Protein AF-A0A7X4Z926-F1 (afdb_monomer)

Structure (mmCIF, N/CA/C/O backbone):
data_AF-A0A7X4Z926-F1
#
_entry.id   AF-A0A7X4Z926-F1
#
loop_
_atom_site.group_PDB
_atom_site.id
_atom_site.type_symbol
_atom_site.label_atom_id
_atom_site.label_alt_id
_atom_site.label_comp_id
_atom_site.label_asym_id
_atom_site.label_entity_id
_atom_site.label_seq_id
_atom_site.pdbx_PDB_ins_code
_atom_site.Cartn_x
_atom_site.Cartn_y
_atom_site.Cartn_z
_atom_site.occupancy
_atom_site.B_iso_or_equiv
_atom_site.auth_seq_id
_atom_site.auth_comp_id
_atom_site.auth_asym_id
_atom_site.auth_atom_id
_atom_site.pdbx_PDB_model_num
ATOM 1 N N . MET A 1 1 ? 43.784 -12.942 -49.138 1.00 39.31 1 MET A N 1
ATOM 2 C CA . MET A 1 1 ? 42.982 -13.202 -47.917 1.00 39.31 1 MET A CA 1
ATOM 3 C C . MET A 1 1 ? 43.526 -14.429 -47.188 1.00 39.31 1 MET A C 1
ATOM 5 O O . MET A 1 1 ? 43.589 -15.499 -47.783 1.00 39.31 1 MET A O 1
ATOM 9 N N . ARG A 1 2 ? 43.990 -14.285 -45.937 1.00 36.56 2 ARG A N 1
ATOM 10 C CA . ARG A 1 2 ? 44.560 -15.394 -45.145 1.00 36.56 2 ARG A CA 1
ATOM 11 C C . ARG A 1 2 ? 43.436 -16.308 -44.640 1.00 36.56 2 ARG A C 1
ATOM 13 O O . ARG A 1 2 ? 42.596 -15.870 -43.863 1.00 36.56 2 ARG A O 1
ATOM 20 N N . LYS A 1 3 ? 43.426 -17.572 -45.081 1.00 44.62 3 LYS A N 1
ATOM 21 C CA . LYS A 1 3 ? 42.490 -18.607 -44.607 1.00 44.62 3 LYS A CA 1
ATOM 22 C C . LYS A 1 3 ? 42.717 -18.849 -43.110 1.00 44.62 3 LYS A C 1
ATOM 24 O O . LYS A 1 3 ? 43.827 -19.191 -42.703 1.00 44.62 3 LYS A O 1
ATOM 29 N N . CYS A 1 4 ? 41.679 -18.649 -42.301 1.00 47.34 4 CYS A N 1
ATOM 30 C CA . CYS A 1 4 ? 41.728 -18.842 -40.856 1.00 47.34 4 CYS A CA 1
ATOM 31 C C . CYS A 1 4 ? 41.816 -20.346 -40.561 1.00 47.34 4 CYS A C 1
ATOM 33 O O . CYS A 1 4 ? 40.880 -21.088 -40.845 1.00 47.34 4 CYS A O 1
ATOM 35 N N . ARG A 1 5 ? 42.963 -20.823 -40.067 1.00 47.88 5 ARG A N 1
ATOM 36 C CA . ARG A 1 5 ? 43.208 -22.268 -39.920 1.00 47.88 5 ARG A CA 1
ATOM 37 C C . ARG A 1 5 ? 42.525 -22.883 -38.689 1.00 47.88 5 ARG A C 1
ATOM 39 O O . ARG A 1 5 ? 42.250 -24.071 -38.728 1.00 47.88 5 ARG A O 1
ATOM 46 N N . ASN A 1 6 ? 42.178 -22.086 -37.666 1.00 46.09 6 ASN A N 1
ATOM 47 C CA . ASN A 1 6 ? 41.775 -22.601 -36.343 1.00 46.09 6 ASN A CA 1
ATOM 48 C C . ASN A 1 6 ? 40.572 -21.891 -35.668 1.00 46.09 6 ASN A C 1
ATOM 50 O O . ASN A 1 6 ? 40.339 -22.116 -34.484 1.00 46.09 6 ASN A O 1
ATOM 54 N N . CYS A 1 7 ? 39.810 -21.022 -36.349 1.00 48.78 7 CYS A N 1
ATOM 55 C CA . CYS A 1 7 ? 38.717 -20.276 -35.699 1.00 48.78 7 CYS A CA 1
ATOM 56 C C . CYS A 1 7 ? 37.343 -20.947 -35.883 1.00 48.78 7 CYS A C 1
ATOM 58 O O . CYS A 1 7 ? 36.941 -21.254 -37.005 1.00 48.78 7 CYS A O 1
ATOM 60 N N . LEU A 1 8 ? 36.613 -21.125 -34.777 1.00 52.81 8 LEU A N 1
ATOM 61 C CA . LEU A 1 8 ? 35.247 -21.667 -34.712 1.00 52.81 8 LEU A CA 1
ATOM 62 C C . LEU A 1 8 ? 34.187 -20.567 -34.492 1.00 52.81 8 LEU A C 1
ATOM 64 O O . LEU A 1 8 ? 33.138 -20.822 -33.905 1.00 52.81 8 LEU A O 1
ATOM 68 N N . CYS A 1 9 ? 34.436 -19.324 -34.920 1.00 49.34 9 CYS A N 1
ATOM 69 C CA . CYS A 1 9 ? 33.421 -18.275 -34.810 1.00 49.34 9 CYS A CA 1
ATOM 70 C C . CYS A 1 9 ? 32.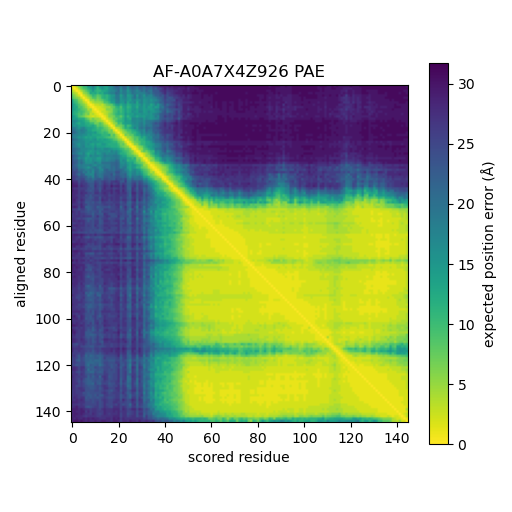303 -18.461 -35.852 1.00 49.34 9 CYS A C 1
ATOM 72 O O . CYS A 1 9 ? 32.531 -18.976 -36.950 1.00 49.34 9 CYS A O 1
ATOM 74 N N . LYS A 1 10 ? 31.091 -17.999 -35.518 1.00 50.44 10 LYS A N 1
ATOM 75 C CA . LYS A 1 10 ? 29.900 -18.049 -36.385 1.00 50.44 10 LYS A CA 1
ATOM 76 C C . LYS A 1 10 ? 30.179 -17.491 -37.788 1.00 50.44 10 LYS A C 1
ATOM 78 O O . LYS A 1 10 ? 29.828 -18.123 -38.775 1.00 50.44 10 LYS A O 1
ATOM 83 N N . THR A 1 11 ? 30.941 -16.401 -37.873 1.00 49.34 11 THR A N 1
ATOM 84 C CA . THR A 1 11 ? 31.366 -15.779 -39.134 1.00 49.34 11 THR A CA 1
ATOM 85 C C . THR A 1 11 ? 32.236 -16.699 -39.995 1.00 49.34 11 THR A C 1
ATOM 87 O O . THR A 1 11 ? 32.106 -16.687 -41.211 1.00 49.34 11 THR A O 1
ATOM 90 N N . CYS A 1 12 ? 33.095 -17.536 -39.400 1.00 52.09 12 CYS A N 1
ATOM 91 C CA . CYS A 1 12 ? 33.869 -18.530 -40.151 1.00 52.09 12 CYS A CA 1
ATOM 92 C C . CYS A 1 12 ? 32.990 -19.690 -40.639 1.00 52.09 12 CYS A C 1
ATOM 94 O O . CYS A 1 12 ? 33.231 -20.207 -41.727 1.00 52.09 12 CYS A O 1
ATOM 96 N N . MET A 1 13 ? 31.963 -20.085 -39.879 1.00 53.50 13 MET A N 1
ATOM 97 C CA . MET A 1 13 ? 30.990 -21.080 -40.348 1.00 53.50 13 MET A CA 1
ATOM 98 C C . MET A 1 13 ? 30.110 -20.544 -41.482 1.00 53.50 13 MET A C 1
ATOM 100 O O . MET A 1 13 ? 29.869 -21.277 -42.436 1.00 53.50 13 MET A O 1
ATOM 104 N N . ASP A 1 14 ? 29.701 -19.277 -41.412 1.00 51.06 14 ASP A N 1
ATOM 105 C CA . ASP A 1 14 ? 28.870 -18.638 -42.437 1.00 51.06 14 ASP A CA 1
ATOM 106 C C . ASP A 1 14 ? 29.670 -18.263 -43.702 1.00 51.06 14 ASP A C 1
ATOM 108 O O . ASP A 1 14 ? 29.134 -18.344 -44.801 1.00 51.06 14 ASP A O 1
ATOM 112 N N . ALA A 1 15 ? 30.958 -17.904 -43.578 1.00 49.16 15 ALA A N 1
ATOM 113 C CA . ALA A 1 15 ? 31.791 -17.476 -44.710 1.00 49.16 15 ALA A CA 1
ATOM 114 C C . ALA A 1 15 ? 32.591 -18.600 -45.396 1.00 49.16 15 ALA A C 1
ATOM 116 O O . ALA A 1 15 ? 32.979 -18.447 -46.550 1.00 49.16 15 ALA A O 1
ATOM 117 N N . CYS A 1 16 ? 32.907 -19.709 -44.711 1.00 46.91 16 CYS A N 1
ATOM 118 C CA . CYS A 1 16 ? 33.697 -20.807 -45.299 1.00 46.91 16 CYS A CA 1
ATOM 119 C C . CYS A 1 16 ? 32.873 -22.037 -45.698 1.00 46.91 16 CYS A C 1
ATOM 121 O O . CYS A 1 16 ? 33.448 -22.962 -46.270 1.00 46.91 16 CYS A O 1
ATOM 123 N N . CYS A 1 17 ? 31.573 -22.088 -45.401 1.00 47.75 17 CYS A N 1
ATOM 124 C CA . CYS A 1 17 ? 30.739 -23.214 -45.801 1.00 47.75 17 CYS A CA 1
ATOM 125 C C . CYS A 1 17 ? 29.367 -22.729 -46.277 1.00 47.75 17 CYS A C 1
ATOM 127 O O . CYS A 1 17 ? 28.464 -22.500 -45.474 1.00 47.75 17 CYS A O 1
ATOM 129 N N . ASP A 1 18 ? 29.186 -22.656 -47.600 1.00 47.28 18 ASP A N 1
ATOM 130 C CA . ASP A 1 18 ? 27.851 -22.740 -48.184 1.00 47.28 18 ASP A CA 1
ATOM 131 C C . ASP A 1 18 ? 27.231 -24.033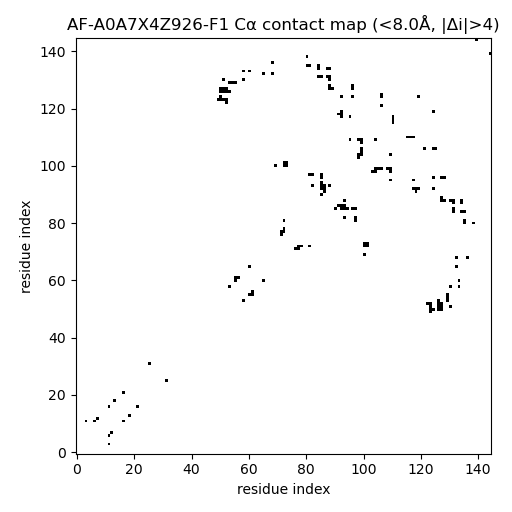 -47.657 1.00 47.28 18 ASP A C 1
ATOM 133 O O . ASP A 1 18 ? 27.727 -25.129 -47.924 1.00 47.28 18 ASP A O 1
ATOM 137 N N . LYS A 1 19 ? 26.202 -23.868 -46.821 1.00 49.97 19 LYS A N 1
ATOM 138 C CA . LYS A 1 19 ? 25.666 -24.772 -45.783 1.00 49.97 19 LYS A CA 1
ATOM 139 C C . LYS A 1 19 ? 25.388 -26.240 -46.168 1.00 49.97 19 LYS A C 1
ATOM 141 O O . LYS A 1 19 ? 24.898 -26.994 -45.334 1.00 49.97 19 LYS A O 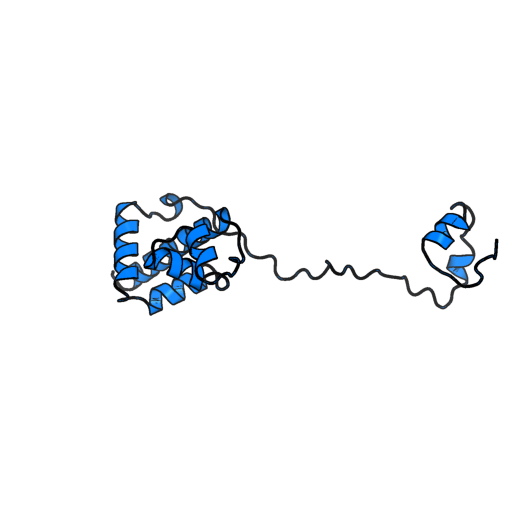1
ATOM 146 N N . ARG A 1 20 ? 25.674 -26.674 -47.394 1.00 45.97 20 ARG A N 1
ATOM 147 C CA . ARG A 1 20 ? 25.328 -27.989 -47.943 1.00 45.97 20 ARG A CA 1
ATOM 148 C C . ARG A 1 20 ? 26.394 -29.074 -47.725 1.00 45.97 20 ARG A C 1
ATOM 150 O O . ARG A 1 20 ? 26.005 -30.218 -47.540 1.00 45.97 20 ARG A O 1
ATOM 157 N N . ASN A 1 21 ? 27.692 -28.750 -47.633 1.00 47.03 21 ASN A N 1
ATOM 158 C CA . ASN A 1 21 ? 28.765 -29.773 -47.668 1.00 47.03 21 ASN A CA 1
ATOM 159 C C . ASN A 1 21 ? 29.714 -29.821 -46.448 1.00 47.03 21 ASN A C 1
ATOM 161 O O . ASN A 1 21 ? 30.847 -30.281 -46.555 1.00 47.03 21 ASN A O 1
ATOM 165 N N . CYS A 1 22 ? 29.267 -29.412 -45.257 1.00 50.38 22 CYS A N 1
ATOM 166 C CA . CYS A 1 22 ? 30.080 -29.473 -44.027 1.00 50.38 22 CY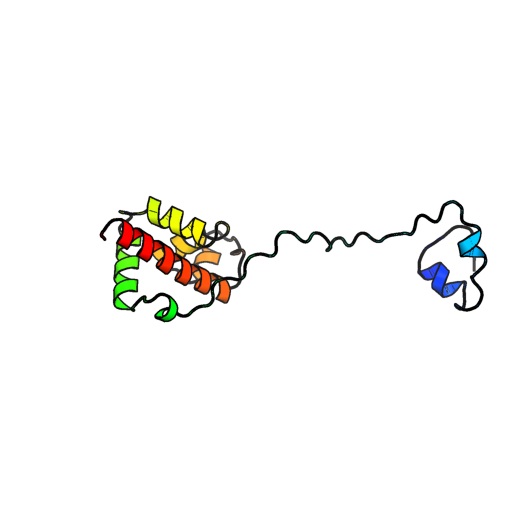S A CA 1
ATOM 167 C C . CYS A 1 22 ? 29.679 -30.620 -43.067 1.00 50.38 22 CYS A C 1
ATOM 169 O O . CYS A 1 22 ? 29.695 -30.450 -41.849 1.00 50.38 22 CYS A O 1
ATOM 171 N N . GLN A 1 23 ? 29.328 -31.808 -43.576 1.00 48.34 23 GLN A N 1
ATOM 172 C CA . GLN A 1 23 ? 29.057 -32.967 -42.704 1.00 48.34 23 GLN A CA 1
ATOM 173 C C . GLN A 1 23 ? 30.334 -33.569 -42.084 1.00 48.34 23 GLN A C 1
ATOM 175 O O . GLN A 1 23 ? 30.290 -34.065 -40.959 1.00 48.34 23 GLN A O 1
ATOM 180 N N . GLY A 1 24 ? 31.483 -33.473 -42.767 1.00 45.03 24 GLY A N 1
ATOM 181 C CA . GLY A 1 24 ? 32.748 -34.064 -42.301 1.00 45.03 24 GLY A CA 1
ATOM 182 C C . GLY A 1 24 ? 33.303 -33.422 -41.024 1.00 45.03 24 GLY A C 1
ATOM 183 O O . GLY A 1 24 ? 33.643 -34.119 -40.071 1.00 45.03 24 GLY A O 1
ATOM 184 N N . LYS A 1 25 ? 33.293 -32.084 -40.934 1.00 43.19 25 LYS A N 1
ATOM 185 C CA . LYS A 1 25 ? 33.900 -31.356 -39.800 1.00 43.19 25 LYS A CA 1
ATOM 186 C C . LYS A 1 25 ? 33.183 -31.548 -38.456 1.00 43.19 25 LYS A C 1
ATOM 188 O O . LYS A 1 25 ? 33.812 -31.371 -37.417 1.00 43.19 25 LYS A O 1
ATOM 193 N N . LYS A 1 26 ? 31.898 -31.931 -38.454 1.00 43.62 26 LYS A N 1
ATOM 194 C CA . LYS A 1 26 ? 31.157 -32.270 -37.222 1.00 43.62 26 LYS A CA 1
ATOM 195 C C . LYS A 1 26 ? 31.546 -33.638 -36.648 1.00 43.62 26 LYS A C 1
ATOM 197 O O . LYS A 1 26 ? 31.477 -33.799 -35.436 1.00 43.62 26 LYS A O 1
ATOM 202 N N . LYS A 1 27 ? 31.951 -34.604 -37.485 1.00 44.06 27 LYS A N 1
ATOM 203 C CA . LYS A 1 27 ? 32.319 -35.965 -37.044 1.00 44.06 27 LYS A CA 1
ATOM 204 C C . LYS A 1 27 ? 33.751 -36.069 -36.505 1.00 44.06 27 LYS A C 1
ATOM 206 O O . LYS A 1 27 ? 34.002 -36.895 -35.638 1.00 44.06 27 LYS A O 1
ATOM 211 N N . GLU A 1 28 ? 34.679 -35.241 -36.984 1.00 39.84 28 GLU A N 1
ATOM 212 C CA . GLU A 1 28 ? 36.112 -35.369 -36.650 1.00 39.84 28 GLU A CA 1
ATOM 213 C C . GLU A 1 28 ? 3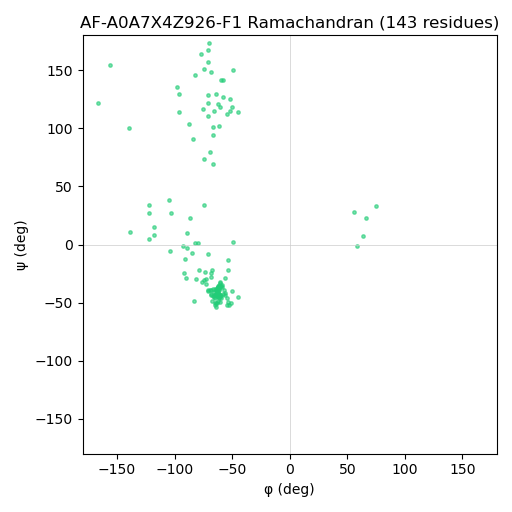6.567 -34.563 -35.422 1.00 39.84 28 GLU A C 1
ATOM 215 O O . GLU A 1 28 ? 37.662 -34.778 -34.896 1.00 39.84 28 GLU A O 1
ATOM 220 N N . CYS A 1 29 ? 35.752 -33.635 -34.916 1.00 44.22 29 CYS A N 1
ATOM 221 C CA . CYS A 1 29 ? 36.164 -32.806 -33.790 1.00 44.22 29 CYS A CA 1
ATOM 222 C C . CYS A 1 29 ? 35.926 -33.526 -32.451 1.00 44.22 29 CYS A C 1
ATOM 224 O O . CYS A 1 29 ? 34.889 -33.350 -31.815 1.00 44.22 29 CYS A O 1
ATOM 226 N N . LYS A 1 30 ? 36.934 -34.271 -31.968 1.00 41.12 30 LYS A N 1
ATOM 227 C CA . LYS A 1 30 ? 36.953 -34.901 -30.624 1.00 41.12 30 LYS A CA 1
A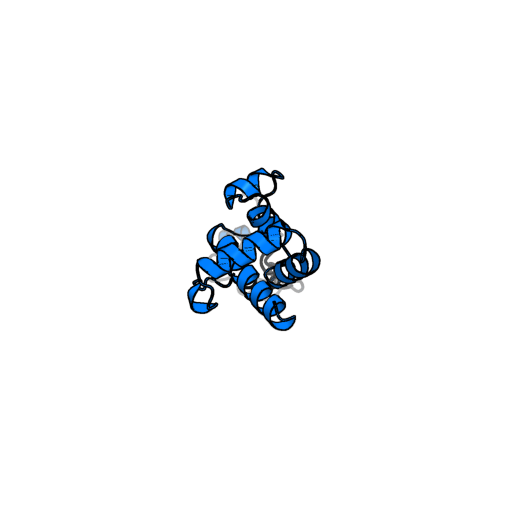TOM 228 C C . LYS A 1 30 ? 36.696 -33.926 -29.456 1.00 41.12 30 LYS A C 1
ATOM 230 O O . LYS A 1 30 ? 36.486 -34.370 -28.335 1.00 41.12 30 LYS A O 1
ATOM 235 N N . ARG A 1 31 ? 36.756 -32.609 -29.700 1.00 43.12 31 ARG A N 1
ATOM 236 C CA . ARG A 1 31 ? 36.594 -31.525 -28.712 1.00 43.12 31 ARG A CA 1
ATOM 237 C C . ARG A 1 31 ? 35.399 -30.609 -28.985 1.00 43.12 31 ARG A C 1
ATOM 239 O O . ARG A 1 31 ? 35.333 -29.528 -28.409 1.00 43.12 31 ARG A O 1
ATOM 246 N N . HIS A 1 32 ? 34.457 -31.000 -29.844 1.00 45.00 32 HIS A N 1
ATOM 247 C CA . HIS A 1 32 ? 33.205 -30.257 -29.974 1.00 45.00 32 HIS A CA 1
ATOM 248 C C . HIS A 1 32 ? 32.310 -30.546 -28.758 1.00 45.00 32 HIS A C 1
ATOM 250 O O . HIS A 1 32 ? 31.315 -31.264 -28.852 1.00 45.00 32 HIS A O 1
ATOM 256 N N . SER A 1 33 ? 32.650 -29.981 -27.599 1.00 50.22 33 SER A N 1
ATOM 257 C CA . SER A 1 33 ? 31.654 -29.747 -26.561 1.00 50.22 33 SER A CA 1
ATOM 258 C C . SER A 1 33 ? 30.695 -28.717 -27.142 1.00 50.22 33 SER A C 1
ATOM 260 O O . SER A 1 33 ? 31.112 -27.620 -27.510 1.00 50.22 33 SER A O 1
ATOM 262 N N . GLY A 1 34 ? 29.438 -29.110 -27.361 1.00 51.41 34 GLY A N 1
ATOM 263 C CA . GLY A 1 34 ? 28.416 -28.219 -27.899 1.00 51.41 34 GLY A CA 1
ATOM 264 C C . GLY A 1 34 ? 28.492 -26.881 -27.178 1.00 51.41 34 GLY A C 1
ATOM 265 O O . GLY A 1 34 ? 28.306 -26.830 -25.966 1.00 51.41 34 GLY A O 1
ATOM 266 N N . PHE A 1 35 ? 28.861 -25.825 -27.904 1.00 51.09 35 PHE A N 1
ATOM 267 C CA . PHE A 1 35 ? 28.955 -24.496 -27.326 1.00 51.09 35 PHE A CA 1
ATOM 268 C C . PHE A 1 35 ? 27.533 -24.078 -26.961 1.00 51.09 35 PHE A C 1
ATOM 270 O O . PHE A 1 35 ? 26.760 -23.637 -27.810 1.00 51.09 35 PHE A O 1
ATOM 277 N N . GLN A 1 36 ? 27.157 -24.313 -25.710 1.00 49.09 36 GLN A N 1
ATOM 278 C CA . GLN A 1 36 ? 25.887 -23.886 -25.169 1.00 49.09 36 GLN A CA 1
ATOM 279 C C . GLN A 1 36 ? 26.118 -22.470 -24.659 1.00 49.09 36 GLN A C 1
ATOM 281 O O . GLN A 1 36 ? 26.787 -22.259 -23.650 1.00 49.09 36 GLN A O 1
ATOM 286 N N . GLN A 1 37 ? 25.633 -21.482 -25.411 1.00 49.19 37 GLN A N 1
ATOM 287 C CA . GLN A 1 37 ? 25.567 -20.116 -24.917 1.00 49.19 37 GLN A CA 1
ATOM 288 C C . GLN A 1 37 ? 24.653 -20.142 -23.692 1.00 49.19 37 GLN A C 1
ATOM 290 O O . GLN A 1 37 ? 23.437 -20.231 -23.841 1.00 49.19 37 GLN A O 1
ATOM 295 N N . MET A 1 38 ? 25.232 -20.108 -22.491 1.00 43.47 38 MET A N 1
ATOM 296 C CA . MET A 1 38 ? 24.444 -19.843 -21.296 1.00 43.47 38 MET A CA 1
ATOM 297 C C . MET A 1 38 ? 23.833 -18.462 -21.491 1.00 43.47 38 MET A C 1
ATOM 299 O O . MET A 1 38 ? 24.561 -17.484 -21.701 1.00 43.47 38 MET A O 1
ATOM 303 N N . SER A 1 39 ? 22.508 -18.374 -21.525 1.00 55.19 39 SER A N 1
ATOM 304 C CA . SER A 1 39 ? 21.881 -17.076 -21.644 1.00 55.19 39 SER A CA 1
ATOM 305 C C . SER A 1 39 ? 22.099 -16.367 -20.306 1.00 55.19 39 SER A C 1
ATOM 307 O O . SER A 1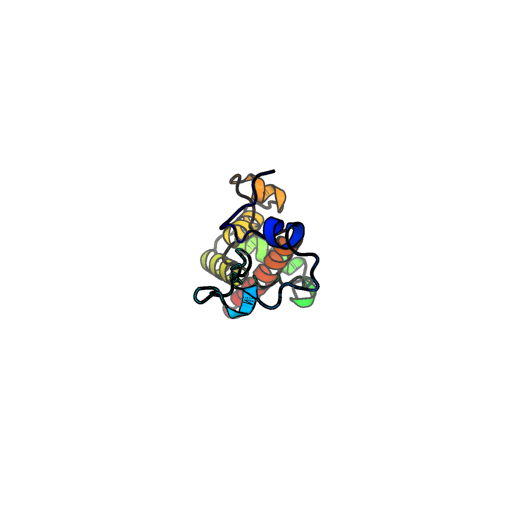 39 ? 21.728 -16.858 -19.244 1.00 55.19 39 SER A O 1
ATOM 309 N N . ILE A 1 40 ? 22.739 -15.196 -20.349 1.00 56.88 40 ILE A N 1
ATOM 310 C CA . ILE A 1 40 ? 22.874 -14.298 -19.186 1.00 56.88 40 ILE A CA 1
ATOM 311 C C . ILE A 1 40 ? 21.479 -13.993 -18.587 1.00 56.88 40 ILE A C 1
ATOM 313 O O . ILE A 1 40 ? 21.342 -13.673 -17.408 1.00 56.88 40 ILE A O 1
ATOM 317 N N . PHE A 1 41 ? 20.430 -14.165 -19.395 1.00 57.03 41 PHE A N 1
ATOM 318 C CA . PHE A 1 41 ? 19.029 -13.940 -19.075 1.00 57.03 41 PHE A CA 1
ATOM 319 C C . PHE A 1 41 ? 18.287 -15.190 -18.558 1.00 57.03 41 PHE A C 1
ATOM 321 O O . PHE A 1 41 ? 17.118 -15.073 -18.199 1.00 57.03 41 PHE A O 1
ATOM 328 N N . ASP A 1 42 ? 18.936 -16.360 -18.460 1.00 52.94 42 ASP A N 1
ATOM 329 C CA . ASP A 1 42 ? 18.332 -17.603 -17.938 1.00 52.94 42 ASP A CA 1
ATOM 330 C C . ASP A 1 42 ? 18.283 -17.632 -16.410 1.00 52.94 42 ASP A C 1
ATOM 332 O O . ASP A 1 42 ? 17.782 -18.587 -15.812 1.00 52.94 42 ASP A O 1
ATOM 336 N N . THR A 1 43 ? 18.743 -16.561 -15.756 1.00 54.50 43 THR A N 1
ATOM 337 C CA . THR A 1 43 ? 18.434 -16.336 -14.348 1.00 54.50 43 THR A CA 1
ATOM 338 C C . THR A 1 43 ? 16.949 -15.994 -14.250 1.00 54.50 43 THR A C 1
ATOM 340 O O . THR A 1 43 ? 16.553 -14.835 -14.128 1.00 54.50 43 THR A O 1
ATOM 343 N N . LEU A 1 44 ? 16.100 -17.021 -14.304 1.00 53.69 44 LEU A N 1
ATOM 344 C CA . LEU A 1 44 ? 14.732 -16.980 -13.814 1.00 53.69 44 LEU A CA 1
ATOM 345 C C . LEU A 1 44 ? 14.806 -16.816 -12.293 1.00 53.69 44 LEU A C 1
ATOM 347 O O . LEU A 1 44 ? 14.480 -17.724 -11.530 1.00 53.69 44 LEU A O 1
ATOM 351 N N . GLY A 1 45 ? 15.248 -15.639 -11.840 1.00 56.22 45 GLY A N 1
ATOM 352 C CA . GLY A 1 45 ? 14.938 -15.178 -10.499 1.00 56.22 45 GLY A CA 1
ATOM 353 C C . GLY A 1 45 ? 13.428 -15.326 -10.285 1.00 56.22 45 GLY A C 1
ATOM 354 O O . GLY A 1 45 ? 12.663 -15.289 -11.261 1.00 56.22 45 GLY A O 1
ATOM 355 N N . PRO A 1 46 ? 12.971 -15.553 -9.044 1.00 58.12 46 PRO A N 1
ATOM 356 C CA . PRO A 1 46 ? 11.556 -15.756 -8.777 1.00 58.12 46 PRO A CA 1
ATOM 357 C C . PRO A 1 46 ? 10.762 -14.626 -9.433 1.00 58.12 46 PRO A C 1
ATOM 359 O O . PRO A 1 46 ? 10.984 -13.453 -9.131 1.00 58.12 46 PRO A O 1
ATOM 362 N N . LYS A 1 47 ? 9.878 -14.977 -10.382 1.00 56.22 47 LYS A N 1
ATOM 363 C CA . LYS A 1 47 ? 9.021 -14.004 -11.068 1.00 56.22 47 LYS A CA 1
ATOM 364 C C . LYS A 1 47 ? 8.326 -13.190 -9.985 1.00 56.22 47 LYS A C 1
ATOM 366 O O . LYS A 1 47 ? 7.555 -13.759 -9.209 1.00 56.22 47 LYS A O 1
ATOM 371 N N . GLN A 1 48 ? 8.622 -11.892 -9.911 1.00 58.66 48 GLN A N 1
ATOM 372 C CA . GLN A 1 48 ? 7.977 -11.017 -8.942 1.00 58.66 48 GLN A CA 1
ATOM 373 C C . GLN A 1 48 ? 6.462 -11.191 -9.078 1.00 58.66 48 GLN A C 1
ATOM 375 O O . GLN A 1 48 ? 5.913 -11.115 -10.185 1.00 58.66 48 GLN A O 1
ATOM 380 N N . LYS A 1 49 ? 5.788 -11.517 -7.968 1.00 66.38 49 LYS A N 1
ATOM 381 C CA . LYS A 1 49 ? 4.330 -11.664 -7.973 1.00 66.38 49 LYS A CA 1
ATOM 382 C C . LYS A 1 49 ? 3.754 -10.335 -8.450 1.00 66.38 49 LYS A C 1
ATOM 384 O O . LYS A 1 49 ? 4.121 -9.285 -7.936 1.00 66.38 49 LYS A O 1
ATOM 389 N N . LYS A 1 50 ? 2.896 -10.371 -9.471 1.00 72.31 50 LYS A N 1
ATOM 390 C CA . LYS A 1 50 ? 2.251 -9.152 -9.973 1.00 72.31 50 LYS A CA 1
ATOM 391 C C . LYS A 1 50 ? 1.445 -8.515 -8.842 1.00 72.31 50 LYS A C 1
ATOM 393 O O . LYS A 1 50 ? 0.806 -9.233 -8.069 1.00 72.31 50 LYS A O 1
ATOM 398 N N . ALA A 1 51 ? 1.454 -7.185 -8.773 1.00 77.38 51 ALA A N 1
ATOM 399 C CA . ALA A 1 51 ? 0.702 -6.471 -7.754 1.00 77.38 51 ALA A CA 1
ATOM 400 C C . ALA A 1 51 ? -0.795 -6.820 -7.836 1.00 77.38 51 ALA A C 1
ATOM 402 O O . ALA A 1 51 ? -1.341 -6.913 -8.943 1.00 77.38 51 ALA A O 1
ATOM 403 N N . PRO A 1 52 ? -1.497 -6.964 -6.702 1.00 85.75 52 PRO A N 1
ATOM 404 C CA . PRO A 1 52 ? -2.946 -7.115 -6.700 1.00 85.75 52 PRO A CA 1
ATOM 405 C C . PRO A 1 52 ? -3.610 -5.819 -7.195 1.00 85.75 52 PRO A C 1
ATOM 407 O O . PRO A 1 52 ? -3.741 -4.841 -6.461 1.00 85.75 52 PRO A O 1
ATOM 410 N N . ARG A 1 53 ? -4.041 -5.785 -8.461 1.00 89.00 53 ARG A N 1
ATOM 411 C CA . ARG A 1 53 ? -4.637 -4.591 -9.097 1.00 89.00 53 ARG A CA 1
ATOM 412 C C . ARG A 1 53 ? -6.148 -4.463 -8.874 1.00 89.00 53 ARG A C 1
ATOM 414 O O . ARG A 1 53 ? -6.827 -3.782 -9.636 1.00 89.00 53 ARG A O 1
ATOM 421 N N . TYR A 1 54 ? -6.677 -5.081 -7.824 1.00 93.81 54 TYR A N 1
ATOM 422 C CA . TYR A 1 54 ? -8.104 -5.033 -7.522 1.00 93.81 54 TYR A CA 1
ATOM 423 C C . TYR A 1 54 ? -8.567 -3.628 -7.079 1.00 93.81 54 TYR A C 1
ATOM 425 O O . TYR A 1 54 ? -7.782 -2.876 -6.479 1.00 93.81 54 TYR A O 1
ATOM 433 N N . PRO A 1 55 ? -9.826 -3.251 -7.378 1.00 94.38 55 PRO A N 1
ATOM 434 C CA . PRO A 1 55 ? -10.431 -2.010 -6.897 1.00 94.38 55 PRO A CA 1
ATOM 435 C C . PRO A 1 55 ? -10.734 -2.075 -5.391 1.00 94.38 55 PRO A C 1
ATOM 437 O O . PRO A 1 55 ? -10.740 -3.143 -4.789 1.00 94.38 55 PRO A O 1
ATOM 440 N N . TRP A 1 56 ? -11.041 -0.933 -4.771 1.00 94.69 56 TRP A N 1
ATOM 441 C CA . TRP A 1 56 ? -11.402 -0.863 -3.345 1.00 94.69 56 TRP A CA 1
ATOM 442 C C . TRP A 1 56 ? -12.623 -1.714 -2.968 1.00 94.69 56 TRP A C 1
ATOM 444 O O . TRP A 1 56 ? -12.647 -2.297 -1.886 1.00 94.69 56 TRP A O 1
ATOM 454 N N . SER A 1 57 ? -13.601 -1.828 -3.874 1.00 94.62 57 SER A N 1
ATOM 455 C CA . SER A 1 57 ? -14.816 -2.630 -3.680 1.00 94.62 57 SER A CA 1
ATOM 456 C C . SER A 1 57 ? -14.518 -4.112 -3.473 1.00 94.62 57 SER A C 1
ATOM 458 O O . SER A 1 57 ? -15.151 -4.742 -2.636 1.00 94.62 57 SER A O 1
ATOM 460 N N . TYR A 1 58 ? -13.507 -4.649 -4.161 1.00 95.94 58 TYR A N 1
ATOM 461 C CA . TYR A 1 58 ? -13.050 -6.029 -3.977 1.00 95.94 58 TYR A CA 1
ATOM 462 C C . TYR A 1 58 ? -12.572 -6.293 -2.542 1.00 95.94 58 TYR A C 1
ATOM 464 O O . TYR A 1 58 ? -12.750 -7.384 -2.011 1.00 95.94 58 TYR A O 1
ATOM 472 N N . TYR A 1 59 ? -11.985 -5.283 -1.896 1.00 95.44 59 TYR A N 1
ATOM 473 C CA . TYR A 1 59 ? -11.516 -5.370 -0.515 1.00 95.44 59 TYR A CA 1
ATOM 474 C C . TYR A 1 59 ? -12.585 -4.992 0.520 1.00 95.44 59 TYR A C 1
ATOM 476 O O . TYR A 1 59 ? -12.309 -5.058 1.713 1.00 95.44 59 TYR A O 1
ATOM 484 N N . GLY A 1 60 ? -13.779 -4.567 0.091 1.00 95.25 60 GLY A N 1
ATOM 485 C CA . GLY A 1 60 ? -14.831 -4.097 0.996 1.00 95.25 60 GLY A CA 1
ATOM 486 C C . GLY A 1 60 ? -14.481 -2.802 1.741 1.00 95.25 60 GLY A C 1
ATOM 487 O O . GLY A 1 60 ? -15.042 -2.538 2.803 1.00 95.25 60 GLY A O 1
ATOM 488 N N . ILE A 1 61 ? -13.554 -1.992 1.215 1.00 96.25 61 ILE A N 1
ATOM 489 C CA . ILE A 1 61 ? -13.113 -0.749 1.861 1.00 96.25 61 ILE A CA 1
ATOM 490 C C . ILE A 1 61 ? -13.884 0.432 1.274 1.00 96.25 61 ILE A C 1
ATOM 492 O O . ILE A 1 61 ? -13.725 0.787 0.104 1.00 96.25 61 ILE A O 1
ATOM 496 N N . SER A 1 62 ? -14.707 1.067 2.108 1.00 96.62 62 SER A N 1
ATOM 497 C CA . SER A 1 62 ? -15.399 2.309 1.764 1.00 96.62 62 SER A CA 1
ATOM 498 C C . SER A 1 62 ? -14.457 3.519 1.846 1.00 96.62 62 SER A C 1
ATOM 500 O O . SER A 1 62 ? -13.403 3.476 2.483 1.00 96.62 62 SER A O 1
ATOM 502 N N . LYS A 1 63 ? -14.856 4.649 1.244 1.00 95.94 63 LYS A N 1
ATOM 503 C CA . LYS A 1 63 ? -14.107 5.916 1.364 1.00 95.94 63 LYS A CA 1
ATOM 504 C C . LYS A 1 63 ? -13.975 6.377 2.819 1.00 95.94 63 LYS A C 1
ATOM 506 O O . LYS A 1 63 ? -12.947 6.938 3.180 1.00 95.94 63 LYS A O 1
ATOM 511 N N . GLN A 1 64 ? -15.008 6.153 3.630 1.00 96.81 64 GLN A N 1
ATOM 512 C CA . GLN A 1 64 ? -15.003 6.507 5.047 1.00 96.81 64 GLN A CA 1
ATOM 513 C C . GLN A 1 64 ? -14.009 5.637 5.816 1.00 96.81 64 GLN A C 1
ATOM 515 O O . GLN A 1 64 ? -13.122 6.174 6.473 1.00 96.81 64 GLN A O 1
ATOM 520 N N . ARG A 1 65 ? -14.055 4.313 5.615 1.00 96.12 65 ARG A N 1
ATOM 521 C CA . ARG A 1 65 ? -13.108 3.395 6.253 1.00 96.12 65 ARG A CA 1
ATOM 522 C C . ARG A 1 65 ? -11.665 3.679 5.839 1.00 96.12 65 ARG A C 1
ATOM 524 O O . ARG A 1 65 ? -10.769 3.635 6.666 1.00 96.12 65 ARG A O 1
ATOM 531 N N . TYR A 1 66 ? -11.425 4.035 4.578 1.00 96.25 66 TYR A N 1
ATOM 532 C CA . TYR A 1 66 ? -10.100 4.461 4.122 1.00 96.25 66 TYR A CA 1
ATOM 533 C C . TYR A 1 66 ? -9.560 5.674 4.901 1.00 96.25 66 TYR A C 1
ATOM 535 O O . TYR A 1 66 ? -8.377 5.693 5.251 1.00 96.25 66 TYR A O 1
ATOM 543 N N . LYS A 1 67 ? -10.406 6.678 5.175 1.00 96.38 67 LYS A N 1
ATOM 544 C CA . LYS A 1 67 ? -10.016 7.849 5.975 1.00 96.38 67 LYS A CA 1
ATOM 545 C C . LYS A 1 67 ? -9.664 7.435 7.401 1.00 96.38 67 LYS A C 1
ATOM 547 O O . LYS A 1 67 ? -8.552 7.709 7.829 1.00 96.38 67 LYS A O 1
ATOM 552 N N . GLU A 1 68 ? -10.535 6.664 8.053 1.00 96.00 68 GLU A N 1
ATOM 553 C CA . GLU A 1 68 ? -10.294 6.132 9.403 1.00 96.00 68 GLU A CA 1
ATOM 554 C C . GLU A 1 68 ? -8.965 5.374 9.491 1.00 96.00 68 GLU A C 1
ATOM 556 O O . GLU A 1 68 ? -8.141 5.653 10.355 1.00 96.00 68 GLU A O 1
ATOM 561 N N . LEU A 1 69 ? -8.713 4.447 8.561 1.00 96.56 69 LEU A N 1
ATOM 562 C CA . LEU A 1 69 ? -7.468 3.678 8.527 1.00 96.56 69 LEU A CA 1
ATOM 563 C C . LEU A 1 69 ? -6.248 4.585 8.335 1.00 96.56 69 LEU A C 1
ATOM 565 O O . LEU A 1 69 ? -5.210 4.353 8.946 1.00 96.56 69 LEU A O 1
ATOM 569 N N . THR A 1 70 ? -6.363 5.618 7.499 1.00 96.44 70 THR A N 1
ATOM 570 C CA . THR A 1 70 ? -5.285 6.592 7.275 1.00 96.44 70 THR A CA 1
ATOM 571 C C . THR A 1 70 ? -4.982 7.385 8.543 1.00 96.44 70 THR A C 1
ATOM 573 O O . THR A 1 70 ? -3.812 7.533 8.893 1.00 96.44 70 THR A O 1
ATOM 576 N N . ASP A 1 71 ? -6.012 7.836 9.255 1.00 95.88 71 ASP A N 1
ATOM 577 C CA . ASP A 1 71 ? -5.862 8.575 10.510 1.00 95.88 71 ASP A CA 1
ATOM 578 C C . ASP A 1 71 ? -5.254 7.688 11.603 1.00 95.88 71 ASP A C 1
ATOM 580 O O . ASP A 1 71 ? -4.336 8.105 12.308 1.00 95.88 71 ASP A O 1
ATOM 584 N N . ILE A 1 72 ? -5.677 6.422 11.684 1.00 95.38 72 ILE A N 1
ATOM 585 C CA . ILE A 1 72 ? -5.097 5.432 12.600 1.00 95.38 72 ILE A CA 1
ATOM 586 C C . ILE A 1 72 ? -3.603 5.232 12.316 1.00 95.38 72 ILE A C 1
ATOM 588 O O . ILE A 1 72 ? -2.802 5.229 13.250 1.00 95.38 72 ILE A O 1
ATOM 592 N N . ILE A 1 73 ? -3.207 5.088 11.049 1.00 95.50 73 ILE A N 1
ATOM 593 C CA . ILE A 1 73 ? -1.793 4.924 10.674 1.00 95.50 73 ILE A CA 1
ATOM 594 C C . ILE A 1 73 ? -0.988 6.169 11.059 1.00 95.50 73 ILE A C 1
ATOM 596 O O . ILE A 1 73 ? 0.084 6.040 11.644 1.00 95.50 73 ILE A O 1
ATOM 600 N N . ARG A 1 74 ? -1.518 7.366 10.784 1.00 94.81 74 ARG A N 1
ATOM 601 C CA . ARG A 1 74 ? -0.870 8.646 11.116 1.00 94.81 74 ARG A CA 1
ATOM 602 C C . ARG A 1 74 ? -0.794 8.929 12.609 1.00 94.81 74 ARG A C 1
ATOM 604 O O . ARG A 1 74 ? 0.090 9.657 13.030 1.00 94.81 74 ARG A O 1
ATOM 611 N N . SER A 1 75 ? -1.689 8.349 13.405 1.00 93.69 75 SER A N 1
ATOM 612 C CA . SER A 1 75 ? -1.613 8.432 14.867 1.00 93.69 75 SER A CA 1
ATOM 613 C C . SER A 1 75 ? -0.457 7.620 15.464 1.00 93.69 75 SER A C 1
ATOM 615 O O . SER A 1 75 ? -0.250 7.671 16.670 1.00 93.69 75 SER A O 1
ATOM 617 N N . GLU A 1 76 ? 0.233 6.807 14.651 1.00 90.94 76 GLU A N 1
ATOM 618 C CA . GLU A 1 76 ? 1.344 5.913 15.019 1.00 90.94 76 GLU A CA 1
ATOM 619 C C . GLU A 1 76 ? 1.029 4.853 16.090 1.00 90.94 76 GLU A C 1
ATOM 621 O O . GLU A 1 76 ? 1.844 3.970 16.357 1.00 90.94 76 GLU A O 1
ATOM 626 N N . LYS A 1 77 ? -0.197 4.836 16.625 1.00 91.62 77 LYS A N 1
ATOM 627 C CA . LYS A 1 77 ? -0.667 3.899 17.655 1.00 91.62 77 LYS A CA 1
ATOM 628 C C . LYS A 1 77 ? -0.517 2.424 17.269 1.00 91.62 77 LYS A C 1
ATOM 630 O O . LYS A 1 77 ? -0.361 1.573 18.139 1.00 91.62 77 LYS A O 1
ATOM 635 N N . TYR A 1 78 ? -0.574 2.121 15.973 1.00 93.56 78 TYR A N 1
ATOM 636 C CA . TYR A 1 78 ? -0.450 0.769 15.419 1.00 93.56 78 TYR A CA 1
ATOM 637 C C . TYR A 1 78 ? 0.714 0.664 14.422 1.00 93.56 78 TYR A C 1
ATOM 639 O O . TYR A 1 78 ? 0.623 -0.065 13.435 1.00 93.56 78 TYR A O 1
ATOM 647 N N . SER A 1 79 ? 1.806 1.398 14.657 1.00 92.75 79 SER A N 1
ATOM 648 C CA . SER A 1 79 ? 2.981 1.452 13.771 1.00 92.75 79 SER A CA 1
ATOM 649 C C . SER A 1 79 ? 3.598 0.076 13.495 1.00 92.75 79 SER A C 1
ATOM 651 O O . SER A 1 79 ? 3.899 -0.244 12.345 1.00 92.75 79 SER A O 1
ATOM 653 N N . SER A 1 80 ? 3.707 -0.784 14.512 1.00 95.44 80 SER A N 1
ATOM 654 C CA . SER A 1 80 ? 4.202 -2.161 14.365 1.00 95.44 80 SER A CA 1
ATOM 655 C C . SER A 1 80 ? 3.305 -3.005 13.453 1.00 95.44 80 SER A C 1
ATOM 657 O O . SER A 1 80 ? 3.794 -3.724 12.579 1.00 95.44 80 SER A O 1
ATOM 659 N N . LEU A 1 81 ? 1.985 -2.865 13.599 1.00 96.06 81 LEU A N 1
ATOM 660 C CA . LEU A 1 81 ? 1.003 -3.556 12.771 1.00 96.06 81 LEU A CA 1
ATOM 661 C C . LEU A 1 81 ? 1.018 -3.039 11.330 1.00 96.06 81 LEU A C 1
ATOM 663 O O . LEU A 1 81 ? 0.983 -3.832 10.391 1.00 96.06 81 LEU A O 1
ATOM 667 N N . ALA A 1 82 ? 1.115 -1.720 11.152 1.00 96.88 82 ALA A N 1
ATOM 668 C CA . ALA A 1 82 ? 1.241 -1.092 9.843 1.00 96.88 82 ALA A CA 1
ATOM 669 C C . ALA A 1 82 ? 2.529 -1.546 9.136 1.00 96.88 82 ALA A C 1
ATOM 671 O O . ALA A 1 82 ? 2.487 -1.915 7.965 1.00 96.88 82 ALA A O 1
ATOM 672 N N . SER A 1 83 ? 3.653 -1.618 9.850 1.00 97.00 83 SER A N 1
ATOM 673 C CA . SER A 1 83 ? 4.911 -2.139 9.309 1.00 97.00 83 SER A CA 1
ATOM 674 C C . SER A 1 83 ? 4.782 -3.597 8.859 1.00 97.00 83 SER A C 1
ATOM 676 O O . SER A 1 83 ? 5.076 -3.928 7.707 1.00 97.00 83 SER A O 1
ATOM 678 N N . SER A 1 84 ? 4.225 -4.460 9.712 1.00 97.06 84 SER A N 1
ATOM 679 C CA . SER A 1 84 ? 3.980 -5.868 9.376 1.00 97.06 84 SER A CA 1
ATOM 680 C C . SER A 1 84 ? 3.056 -6.030 8.158 1.00 97.06 84 SER A C 1
ATOM 682 O O . SER A 1 84 ? 3.353 -6.792 7.230 1.00 97.06 84 SER A O 1
ATOM 684 N N . ALA A 1 85 ? 1.967 -5.258 8.097 1.00 97.19 85 ALA A N 1
ATOM 685 C CA . ALA A 1 85 ? 1.040 -5.264 6.969 1.00 97.19 85 ALA A CA 1
ATOM 686 C C . ALA A 1 85 ? 1.705 -4.782 5.668 1.00 97.19 85 ALA A C 1
ATOM 688 O O . ALA A 1 85 ? 1.463 -5.360 4.606 1.00 97.19 85 ALA A O 1
ATOM 689 N N . ALA A 1 86 ? 2.572 -3.767 5.733 1.00 97.19 86 ALA A N 1
ATOM 690 C CA . ALA A 1 86 ? 3.314 -3.260 4.580 1.00 97.19 86 ALA A CA 1
ATOM 691 C C . ALA A 1 86 ? 4.310 -4.300 4.048 1.00 97.19 86 ALA A C 1
ATOM 693 O O . ALA A 1 86 ? 4.314 -4.581 2.849 1.00 97.19 86 ALA A O 1
ATOM 694 N N . HIS A 1 87 ? 5.069 -4.956 4.930 1.00 96.50 87 HIS A N 1
ATOM 695 C CA . HIS A 1 87 ? 5.963 -6.055 4.548 1.00 96.50 87 HIS A CA 1
ATOM 696 C C . HIS A 1 87 ? 5.215 -7.256 3.965 1.00 96.50 87 HIS A C 1
ATOM 698 O O . HIS A 1 87 ? 5.698 -7.890 3.025 1.00 96.50 87 HIS A O 1
ATOM 704 N N . THR A 1 88 ? 4.030 -7.558 4.494 1.00 95.44 88 THR A N 1
ATOM 705 C CA . THR A 1 88 ? 3.165 -8.616 3.960 1.00 95.44 88 THR A CA 1
ATOM 706 C C . THR A 1 88 ? 2.646 -8.258 2.568 1.00 95.44 88 THR A C 1
ATOM 708 O O . THR A 1 88 ? 2.577 -9.128 1.699 1.00 95.44 88 THR A O 1
ATOM 711 N N . ALA A 1 89 ? 2.309 -6.986 2.332 1.00 95.06 89 ALA A N 1
ATOM 712 C CA . ALA A 1 89 ? 1.859 -6.515 1.029 1.00 95.06 89 ALA A CA 1
ATOM 713 C C . ALA A 1 89 ? 2.974 -6.621 -0.019 1.00 95.06 89 ALA A C 1
ATOM 715 O O . ALA A 1 89 ? 2.756 -7.201 -1.085 1.00 95.06 89 ALA A O 1
ATOM 716 N N . ASN A 1 90 ? 4.152 -6.072 0.287 1.00 94.62 90 ASN A N 1
ATOM 717 C CA . ASN A 1 90 ? 5.371 -6.233 -0.496 1.00 94.62 90 ASN A CA 1
ATOM 718 C C . ASN A 1 90 ? 6.584 -5.751 0.320 1.00 94.62 90 ASN A C 1
ATOM 720 O O . ASN A 1 90 ? 6.656 -4.586 0.707 1.00 94.62 90 ASN A O 1
ATOM 724 N N . LYS A 1 91 ? 7.558 -6.640 0.536 1.00 94.62 91 LYS A N 1
ATOM 725 C CA . LYS A 1 91 ? 8.753 -6.353 1.343 1.00 94.62 91 LYS A CA 1
ATOM 726 C C . LYS A 1 91 ? 9.646 -5.267 0.738 1.00 94.62 91 LYS A C 1
ATOM 728 O O . LYS A 1 91 ? 10.146 -4.440 1.491 1.00 94.62 91 LYS A O 1
ATOM 733 N N . ASP A 1 92 ? 9.793 -5.250 -0.585 1.00 92.1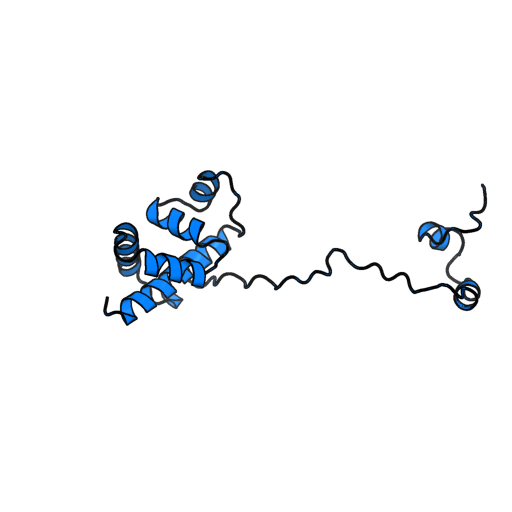9 92 ASP A N 1
ATOM 734 C CA . ASP A 1 92 ? 10.716 -4.366 -1.309 1.00 92.19 92 ASP A CA 1
ATOM 735 C C . ASP A 1 92 ? 10.225 -2.913 -1.337 1.00 92.19 92 ASP A C 1
ATOM 737 O O . ASP A 1 92 ? 11.021 -1.990 -1.492 1.00 92.19 92 ASP A O 1
ATOM 741 N N . ILE A 1 93 ? 8.910 -2.699 -1.188 1.00 93.69 93 ILE A N 1
ATOM 742 C CA . ILE A 1 93 ? 8.310 -1.358 -1.220 1.00 93.69 93 ILE A CA 1
ATOM 743 C C . ILE A 1 93 ? 7.604 -0.934 0.069 1.00 93.69 93 ILE A C 1
ATOM 745 O O . ILE A 1 93 ? 6.950 0.110 0.088 1.00 93.69 93 ILE A O 1
ATOM 749 N N . ALA A 1 94 ? 7.723 -1.713 1.146 1.00 95.62 94 ALA A N 1
ATOM 750 C CA . ALA A 1 94 ? 7.026 -1.464 2.408 1.00 95.62 94 ALA A CA 1
ATOM 751 C C . ALA A 1 94 ? 7.285 -0.046 2.951 1.00 95.62 94 ALA A C 1
ATOM 753 O O . ALA A 1 94 ? 6.340 0.667 3.293 1.00 95.62 94 ALA A O 1
ATOM 754 N N . ALA A 1 95 ? 8.550 0.387 2.948 1.00 94.25 95 ALA A N 1
ATOM 755 C CA . ALA A 1 95 ? 8.948 1.720 3.399 1.00 94.25 95 ALA A CA 1
ATOM 756 C C . ALA A 1 95 ? 8.296 2.834 2.559 1.00 94.25 95 ALA A C 1
ATOM 758 O O . ALA A 1 95 ? 7.704 3.761 3.111 1.00 94.25 95 ALA A O 1
ATOM 759 N N . TYR A 1 96 ? 8.309 2.700 1.229 1.00 95.19 96 TYR A N 1
ATOM 760 C CA . TYR A 1 96 ? 7.691 3.667 0.317 1.00 95.19 96 TYR A CA 1
ATOM 761 C C . TYR A 1 96 ? 6.168 3.759 0.502 1.00 95.19 96 TYR A C 1
ATOM 763 O O . TYR A 1 96 ? 5.597 4.848 0.430 1.00 95.19 96 TYR A O 1
ATOM 771 N N . ILE A 1 97 ? 5.490 2.634 0.771 1.00 96.00 97 ILE A N 1
ATOM 772 C CA . ILE A 1 97 ? 4.046 2.619 1.060 1.00 96.00 97 ILE A CA 1
ATOM 773 C C . ILE A 1 97 ? 3.743 3.425 2.326 1.00 96.00 97 ILE A C 1
ATOM 775 O O . ILE A 1 97 ? 2.849 4.274 2.304 1.00 96.00 97 ILE A O 1
ATOM 779 N N . LEU A 1 98 ? 4.477 3.183 3.415 1.00 96.38 98 LEU A N 1
ATOM 780 C CA . LEU A 1 98 ? 4.267 3.890 4.680 1.00 96.38 98 LEU A CA 1
ATOM 781 C C . LEU A 1 98 ? 4.578 5.383 4.542 1.00 96.38 98 LEU A C 1
ATOM 783 O O . LEU A 1 98 ? 3.745 6.207 4.918 1.00 96.38 98 LEU A O 1
ATOM 787 N N . ALA A 1 99 ? 5.703 5.732 3.910 1.00 94.69 99 ALA A N 1
ATOM 788 C CA . ALA A 1 99 ? 6.080 7.119 3.637 1.00 94.69 99 ALA A CA 1
ATOM 789 C C . ALA A 1 99 ? 4.996 7.862 2.835 1.00 94.69 99 ALA A C 1
ATOM 791 O O . ALA A 1 99 ? 4.609 8.977 3.184 1.00 94.69 99 ALA A O 1
ATOM 792 N N . SER A 1 100 ? 4.426 7.214 1.813 1.00 95.44 100 SER A N 1
ATOM 793 C CA . SER A 1 100 ? 3.322 7.760 1.011 1.00 95.44 100 SER A CA 1
ATOM 794 C C . SER A 1 100 ? 2.073 8.086 1.832 1.00 95.44 100 SER A C 1
ATOM 796 O O . SER A 1 100 ? 1.356 9.039 1.529 1.00 95.44 100 SER A O 1
ATOM 798 N N . ILE A 1 101 ? 1.767 7.283 2.850 1.00 95.50 101 ILE A N 1
ATOM 799 C CA . ILE A 1 101 ? 0.551 7.435 3.657 1.00 95.50 101 ILE A CA 1
ATOM 800 C C . ILE A 1 101 ? 0.762 8.483 4.750 1.00 95.50 101 ILE A C 1
ATOM 802 O O . ILE A 1 101 ? -0.059 9.399 4.888 1.00 95.50 101 ILE A O 1
ATOM 806 N N . ILE A 1 102 ? 1.871 8.365 5.483 1.00 94.50 102 ILE A N 1
ATOM 807 C CA . ILE A 1 102 ? 2.236 9.253 6.590 1.00 94.50 102 ILE A CA 1
ATOM 808 C C . ILE A 1 102 ? 2.455 10.669 6.056 1.00 94.50 102 ILE A C 1
ATOM 810 O O . ILE A 1 102 ? 1.766 11.591 6.481 1.00 94.50 102 ILE A O 1
ATOM 814 N N . GLY A 1 103 ? 3.310 10.820 5.043 1.00 91.69 103 GLY A N 1
ATOM 815 C CA . GLY A 1 103 ? 3.626 12.111 4.428 1.00 91.69 103 GLY A CA 1
ATOM 816 C C . GLY A 1 103 ? 2.625 12.589 3.373 1.00 91.69 103 GLY A C 1
ATOM 817 O O . GLY A 1 103 ? 2.817 13.641 2.777 1.00 91.69 103 GLY A O 1
ATOM 818 N N . ASN A 1 104 ? 1.551 11.832 3.120 1.00 92.88 104 ASN A N 1
ATOM 819 C CA . ASN A 1 104 ? 0.552 12.141 2.088 1.00 92.88 104 ASN A CA 1
ATOM 820 C C . ASN A 1 104 ? 1.133 12.321 0.667 1.00 92.88 104 ASN A C 1
ATOM 822 O O . ASN A 1 104 ? 0.574 13.047 -0.155 1.00 92.88 104 ASN A O 1
ATOM 826 N N . PHE A 1 105 ? 2.251 11.665 0.367 1.00 93.62 105 PHE A N 1
ATOM 827 C CA . PHE A 1 105 ? 2.949 11.823 -0.902 1.00 93.62 105 PHE A CA 1
ATOM 828 C C . PHE A 1 105 ? 2.337 10.967 -2.018 1.00 93.62 105 PHE A C 1
ATOM 830 O O . PHE A 1 105 ? 1.859 9.845 -1.793 1.00 93.62 105 PHE A O 1
ATOM 837 N N . SER A 1 106 ? 2.373 11.487 -3.250 1.00 93.38 106 SER A N 1
ATOM 838 C CA . SER A 1 106 ? 2.101 10.693 -4.454 1.00 93.38 106 SER A CA 1
ATOM 839 C C . SER A 1 106 ? 3.236 9.698 -4.718 1.00 93.38 106 SER A C 1
ATOM 841 O O . SER A 1 106 ? 4.262 9.734 -4.045 1.00 93.38 106 SER A O 1
ATOM 843 N N . TYR A 1 107 ? 3.063 8.814 -5.706 1.00 92.81 107 TYR A N 1
ATOM 844 C CA . TYR A 1 107 ? 4.142 7.933 -6.165 1.00 92.81 107 TYR A CA 1
ATOM 845 C C . TYR A 1 107 ? 5.418 8.731 -6.484 1.00 92.81 107 TYR A C 1
ATOM 847 O O . TYR A 1 107 ? 6.481 8.432 -5.955 1.00 92.81 107 TYR A O 1
ATOM 855 N N . GLU A 1 108 ? 5.278 9.797 -7.275 1.00 91.25 108 GLU A N 1
ATOM 856 C CA . GLU A 1 108 ? 6.384 10.676 -7.654 1.00 91.25 108 GLU A CA 1
ATOM 857 C C . GLU A 1 108 ? 6.945 11.397 -6.429 1.00 91.25 108 GLU A C 1
ATOM 859 O O . GLU A 1 108 ? 8.154 11.457 -6.255 1.00 91.25 108 GLU A O 1
ATOM 864 N N . GLY A 1 109 ? 6.076 11.898 -5.544 1.00 91.38 109 GLY A N 1
ATOM 865 C CA . GLY A 1 109 ? 6.511 12.566 -4.319 1.00 91.38 109 GLY A CA 1
ATOM 866 C C . GLY A 1 109 ? 7.394 11.674 -3.445 1.00 91.38 109 GLY A C 1
ATOM 867 O O . GLY A 1 109 ? 8.385 12.151 -2.909 1.00 91.38 109 GLY A O 1
ATOM 868 N N . VAL A 1 110 ? 7.076 10.380 -3.349 1.00 90.50 110 VAL A N 1
ATOM 869 C CA . VAL A 1 110 ? 7.888 9.412 -2.598 1.00 90.50 110 VAL A CA 1
ATOM 870 C C . VAL A 1 110 ? 9.211 9.101 -3.295 1.00 90.50 110 VAL A C 1
ATOM 872 O O . VAL A 1 110 ? 10.227 8.981 -2.620 1.00 90.50 110 VAL A O 1
ATOM 875 N N . GLU A 1 111 ? 9.220 8.995 -4.623 1.00 87.44 111 GLU A N 1
ATOM 876 C CA . GLU A 1 111 ? 10.441 8.762 -5.412 1.00 87.44 111 GLU A CA 1
ATOM 877 C C . GLU A 1 111 ? 11.472 9.893 -5.218 1.00 87.44 111 GLU A C 1
ATOM 879 O O . GLU A 1 111 ? 12.677 9.648 -5.188 1.00 87.44 111 GLU A O 1
ATOM 884 N N . TRP A 1 112 ? 11.001 11.124 -4.993 1.00 84.00 112 TRP A N 1
ATOM 885 C CA . TRP A 1 112 ? 11.850 12.290 -4.734 1.00 84.00 112 TRP A CA 1
ATOM 886 C C . TRP A 1 112 ? 12.277 12.478 -3.271 1.00 84.00 112 TRP A C 1
ATOM 888 O O . TRP A 1 112 ? 13.102 13.351 -3.016 1.00 84.00 112 TRP A O 1
ATOM 898 N N . LEU A 1 113 ? 11.764 11.694 -2.313 1.00 81.19 113 LEU A N 1
ATOM 899 C CA . LEU A 1 113 ? 12.143 11.840 -0.897 1.00 81.19 113 LEU A CA 1
ATOM 900 C C . LEU A 1 113 ? 13.594 11.442 -0.630 1.00 81.19 113 LEU A C 1
ATOM 902 O O . LEU A 1 113 ? 14.285 12.118 0.123 1.00 81.19 113 LEU A O 1
ATOM 906 N N . ASP A 1 114 ? 14.022 10.334 -1.229 1.00 72.50 114 ASP A N 1
ATOM 907 C CA . ASP A 1 114 ? 15.310 9.691 -0.931 1.00 72.50 114 ASP A CA 1
ATOM 908 C C . ASP A 1 114 ? 16.197 9.574 -2.184 1.00 72.50 114 ASP A C 1
ATOM 910 O O . ASP A 1 114 ? 17.237 8.927 -2.187 1.00 72.50 114 ASP A O 1
ATOM 914 N N . GLY A 1 115 ? 15.749 10.144 -3.313 1.00 74.69 115 GLY A N 1
ATOM 915 C CA . GLY A 1 115 ? 16.431 10.035 -4.609 1.00 74.69 115 GLY A CA 1
ATOM 916 C C . GLY A 1 115 ? 16.510 8.605 -5.164 1.00 74.69 115 GLY A C 1
ATOM 917 O O . GLY A 1 115 ? 17.179 8.363 -6.172 1.00 74.69 115 GLY A O 1
ATOM 918 N N . HIS A 1 116 ? 15.836 7.649 -4.522 1.00 81.19 116 HIS A N 1
ATOM 919 C CA . HIS A 1 116 ? 15.812 6.249 -4.906 1.00 81.19 116 HIS A CA 1
ATOM 920 C C . HIS A 1 116 ? 14.563 5.906 -5.708 1.00 81.19 116 HIS A C 1
ATOM 922 O O . HIS A 1 116 ? 13.432 6.248 -5.359 1.00 81.19 116 HIS A O 1
ATOM 928 N N . ARG A 1 117 ? 14.779 5.151 -6.788 1.00 86.81 117 ARG A N 1
ATOM 929 C CA . ARG A 1 117 ? 13.692 4.667 -7.629 1.00 86.81 117 ARG A CA 1
ATOM 930 C C . ARG A 1 117 ? 12.906 3.586 -6.897 1.00 86.81 117 ARG A C 1
ATOM 932 O O . ARG A 1 117 ? 13.482 2.588 -6.463 1.00 86.81 117 ARG A O 1
ATOM 939 N N . ILE A 1 118 ? 11.586 3.734 -6.838 1.00 90.56 118 ILE A N 1
ATOM 940 C CA . ILE A 1 118 ? 10.717 2.686 -6.299 1.00 90.56 118 ILE A CA 1
ATOM 941 C C . ILE A 1 118 ? 10.839 1.452 -7.215 1.00 90.56 118 ILE A C 1
ATOM 943 O O . ILE A 1 118 ? 10.661 1.581 -8.430 1.00 90.56 118 ILE A O 1
ATOM 947 N N . PRO A 1 119 ? 11.100 0.241 -6.681 1.00 90.19 119 PRO A N 1
ATOM 948 C CA . PRO A 1 119 ? 11.279 -0.979 -7.476 1.00 90.19 119 PRO A CA 1
ATOM 949 C C . PRO A 1 119 ? 9.956 -1.542 -8.037 1.00 90.19 119 PRO A C 1
ATOM 951 O O . PRO A 1 119 ? 9.772 -2.750 -8.153 1.00 90.19 119 PRO A O 1
ATOM 954 N N . CYS A 1 120 ? 9.000 -0.679 -8.389 1.00 90.12 120 CYS A N 1
ATOM 955 C CA . CYS A 1 120 ? 7.781 -1.047 -9.099 1.00 90.12 120 CYS A CA 1
ATOM 956 C C . CYS A 1 120 ? 7.208 0.158 -9.857 1.00 90.12 120 CYS A C 1
ATOM 958 O O . CYS A 1 120 ? 7.418 1.305 -9.474 1.00 90.12 120 CYS A O 1
ATOM 960 N N . GLY A 1 121 ? 6.449 -0.096 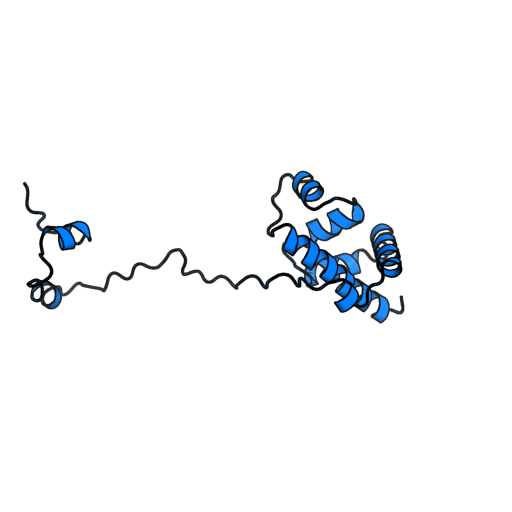-10.925 1.00 91.19 121 GLY A N 1
ATOM 961 C CA . GLY A 1 121 ? 5.775 0.978 -11.653 1.00 91.19 121 GLY A CA 1
ATOM 962 C C . GLY A 1 121 ? 4.611 1.584 -10.862 1.00 91.19 121 GLY A C 1
ATOM 963 O O . GLY A 1 121 ? 3.988 0.914 -10.036 1.00 91.19 121 GLY A O 1
ATOM 964 N N . ARG A 1 122 ? 4.239 2.826 -11.197 1.00 92.94 122 ARG A N 1
ATOM 965 C CA . ARG A 1 122 ? 3.140 3.589 -10.568 1.00 92.94 122 ARG A CA 1
ATOM 966 C C . ARG A 1 122 ? 1.854 2.779 -10.357 1.00 92.94 122 ARG A C 1
ATOM 968 O O . ARG A 1 122 ? 1.252 2.819 -9.287 1.00 92.94 122 ARG A O 1
ATOM 975 N N . THR A 1 123 ? 1.423 2.024 -11.366 1.00 93.56 123 THR A N 1
ATOM 976 C CA . THR A 1 123 ? 0.195 1.211 -11.290 1.00 93.56 123 THR A CA 1
ATOM 977 C C . THR A 1 123 ? 0.293 0.112 -10.234 1.00 93.56 123 THR A C 1
ATOM 979 O O . THR A 1 123 ? -0.662 -0.118 -9.488 1.00 93.56 123 THR A O 1
ATOM 982 N N . ASP A 1 124 ? 1.443 -0.555 -10.160 1.00 93.88 124 ASP A N 1
ATOM 983 C CA . ASP A 1 124 ? 1.686 -1.626 -9.198 1.00 93.88 124 ASP A CA 1
ATOM 984 C C . ASP A 1 124 ? 1.821 -1.065 -7.787 1.00 93.88 124 ASP A C 1
ATOM 986 O O . ASP A 1 124 ? 1.203 -1.602 -6.870 1.00 93.88 124 ASP A O 1
ATOM 990 N N . PHE A 1 125 ? 2.499 0.074 -7.631 1.00 95.12 125 PHE A N 1
ATOM 991 C CA . PHE A 1 125 ? 2.585 0.795 -6.365 1.00 95.12 125 PHE A CA 1
ATOM 992 C C . PHE A 1 125 ? 1.202 1.061 -5.758 1.00 95.12 125 PHE A C 1
ATOM 994 O O . PHE A 1 125 ? 0.931 0.683 -4.618 1.00 95.12 125 PHE A O 1
ATOM 1001 N N . TYR A 1 126 ? 0.278 1.645 -6.528 1.00 95.75 126 TYR A N 1
ATOM 1002 C CA . TYR A 1 126 ? -1.077 1.895 -6.032 1.00 95.75 126 TYR A CA 1
ATOM 1003 C C . TYR A 1 126 ? -1.885 0.607 -5.815 1.00 95.75 126 TYR A C 1
ATOM 1005 O O . TYR A 1 126 ? -2.768 0.586 -4.956 1.00 95.75 126 TYR A O 1
ATOM 1013 N N . GLY A 1 127 ? -1.597 -0.467 -6.557 1.00 95.62 127 GLY A N 1
ATOM 1014 C CA . GLY A 1 127 ? -2.153 -1.799 -6.297 1.00 95.62 127 GLY A CA 1
ATOM 1015 C C . GLY A 1 127 ? -1.722 -2.340 -4.934 1.00 95.62 127 GLY A C 1
ATOM 1016 O O . GLY A 1 127 ? -2.567 -2.690 -4.109 1.00 95.62 127 GLY A O 1
ATOM 1017 N N . TYR A 1 128 ? -0.420 -2.311 -4.652 1.00 96.19 128 TYR A N 1
ATOM 1018 C CA . TYR A 1 128 ? 0.130 -2.708 -3.360 1.00 96.19 128 TYR A CA 1
ATOM 1019 C C . TYR A 1 128 ? -0.341 -1.813 -2.221 1.00 96.19 128 TYR A C 1
ATOM 1021 O O . TYR A 1 128 ? -0.666 -2.329 -1.159 1.00 96.19 128 TYR A O 1
ATOM 1029 N N . ARG A 1 129 ? -0.471 -0.500 -2.440 1.00 96.44 129 ARG A N 1
ATOM 1030 C CA . ARG A 1 129 ? -1.027 0.415 -1.437 1.00 96.44 129 ARG A CA 1
ATOM 1031 C C . ARG A 1 129 ? -2.462 0.030 -1.066 1.00 96.44 129 ARG A C 1
ATOM 1033 O O . ARG A 1 129 ? -2.781 -0.023 0.115 1.00 96.44 129 ARG A O 1
ATOM 1040 N N . ARG A 1 130 ? -3.324 -0.313 -2.034 1.00 97.00 130 ARG A N 1
ATOM 1041 C CA . ARG A 1 130 ? -4.680 -0.832 -1.743 1.00 97.00 130 ARG A CA 1
ATOM 1042 C C . ARG A 1 130 ? -4.643 -2.162 -0.997 1.00 97.00 130 ARG A C 1
ATOM 1044 O O . ARG A 1 130 ? -5.383 -2.348 -0.035 1.00 97.00 130 ARG A O 1
ATOM 1051 N N . PHE A 1 131 ? -3.774 -3.071 -1.431 1.00 96.81 131 PHE A N 1
ATOM 1052 C CA . PHE A 1 131 ? -3.621 -4.375 -0.795 1.00 96.81 131 PHE A CA 1
ATOM 1053 C C . PHE A 1 131 ? -3.135 -4.258 0.657 1.00 96.81 131 PHE A C 1
ATOM 1055 O O . PHE A 1 131 ? -3.666 -4.937 1.533 1.00 96.81 131 PHE A O 1
ATOM 1062 N N . PHE A 1 132 ? -2.215 -3.331 0.925 1.00 97.62 132 PHE A N 1
ATOM 1063 C CA . PHE A 1 132 ? -1.773 -2.960 2.265 1.00 97.62 132 PHE A CA 1
ATOM 1064 C C . PHE A 1 132 ? -2.954 -2.570 3.161 1.00 97.62 132 PHE A C 1
ATOM 1066 O O . PHE A 1 132 ? -3.118 -3.167 4.221 1.00 97.62 132 PHE A O 1
ATOM 1073 N N . TYR A 1 133 ? -3.823 -1.649 2.724 1.00 97.75 133 TYR A N 1
ATOM 1074 C CA . TYR A 1 133 ? -4.994 -1.256 3.518 1.00 97.75 133 TYR A CA 1
ATOM 1075 C C . TYR A 1 133 ? -5.939 -2.434 3.784 1.00 97.75 133 TYR A C 1
ATOM 1077 O O . TYR A 1 133 ? -6.488 -2.533 4.874 1.00 97.75 133 TYR A O 1
ATOM 1085 N N . SER A 1 134 ? -6.099 -3.351 2.825 1.00 97.31 134 SER A N 1
ATOM 1086 C CA . SER A 1 134 ? -6.859 -4.593 3.031 1.00 97.31 134 SER A CA 1
ATOM 1087 C C . SER A 1 134 ? -6.249 -5.478 4.115 1.00 97.31 134 SER A C 1
ATOM 1089 O O . SER A 1 134 ? -6.983 -6.043 4.921 1.00 97.31 134 SER A O 1
ATOM 1091 N N . ILE A 1 135 ? -4.927 -5.660 4.115 1.00 97.19 135 ILE A N 1
ATOM 1092 C CA . ILE A 1 135 ? -4.246 -6.453 5.147 1.00 97.19 135 ILE A CA 1
ATOM 1093 C C . ILE A 1 135 ? -4.404 -5.759 6.500 1.00 97.19 135 ILE A C 1
ATOM 1095 O O . ILE A 1 135 ? -4.868 -6.375 7.452 1.00 97.19 135 ILE A O 1
ATOM 1099 N N . PHE A 1 136 ? -4.096 -4.466 6.560 1.00 97.62 136 PHE A N 1
ATOM 1100 C CA . PHE A 1 136 ? -4.157 -3.684 7.787 1.00 97.62 136 PHE A CA 1
ATOM 1101 C C . PHE A 1 136 ? -5.568 -3.645 8.395 1.00 97.62 136 PHE A C 1
ATOM 1103 O O . PHE A 1 136 ? -5.716 -3.874 9.590 1.00 97.62 136 PHE A O 1
ATOM 1110 N N . ASP A 1 137 ? -6.616 -3.451 7.585 1.00 97.19 137 ASP A N 1
ATOM 1111 C CA . ASP A 1 137 ? -8.009 -3.484 8.055 1.00 97.19 137 ASP A CA 1
ATOM 1112 C C . ASP A 1 137 ? -8.393 -4.854 8.629 1.00 97.19 137 ASP A C 1
ATOM 1114 O O . ASP A 1 137 ? -9.045 -4.932 9.668 1.00 97.19 137 ASP A O 1
ATOM 1118 N N . LYS A 1 138 ? -7.963 -5.951 7.992 1.00 96.56 138 LYS A N 1
ATOM 1119 C CA . LYS A 1 138 ? -8.213 -7.308 8.503 1.00 96.56 138 LYS A CA 1
ATOM 1120 C C . LYS A 1 138 ? -7.533 -7.537 9.845 1.00 96.56 138 LYS A C 1
ATOM 1122 O O . LYS A 1 138 ? -8.150 -8.119 10.733 1.00 96.56 138 LYS A O 1
ATOM 1127 N N . GLU A 1 139 ? -6.294 -7.083 9.998 1.00 96.12 139 GLU A N 1
ATOM 1128 C CA . GLU A 1 139 ? -5.581 -7.215 11.265 1.00 96.12 139 GLU A CA 1
ATOM 1129 C C . GLU A 1 139 ? -6.189 -6.338 12.368 1.00 96.12 139 GLU A C 1
ATOM 1131 O O . GLU A 1 139 ? -6.342 -6.804 13.494 1.00 96.12 139 GLU A O 1
ATOM 1136 N N . LEU A 1 140 ? -6.626 -5.112 12.056 1.00 94.88 140 LEU A N 1
ATOM 1137 C CA . LEU A 1 140 ? -7.344 -4.264 13.015 1.00 94.88 140 LEU A CA 1
ATOM 1138 C C . LEU A 1 140 ? -8.656 -4.907 13.480 1.00 94.88 140 LEU A C 1
ATOM 1140 O O . LEU A 1 140 ? -8.916 -4.993 14.680 1.00 94.88 140 LEU A O 1
ATOM 1144 N N . ARG A 1 141 ? -9.439 -5.460 12.550 1.00 94.50 141 ARG A N 1
ATOM 1145 C CA . ARG A 1 141 ? -10.676 -6.175 12.896 1.00 94.50 141 ARG A CA 1
ATOM 1146 C C . ARG A 1 141 ? -10.407 -7.407 13.757 1.00 94.50 141 ARG A C 1
ATOM 1148 O O . ARG A 1 141 ? -11.190 -7.693 14.659 1.00 94.50 141 ARG A O 1
ATOM 1155 N N . ARG A 1 142 ? -9.300 -8.123 13.521 1.00 93.56 142 ARG A N 1
ATOM 1156 C CA . ARG A 1 142 ? -8.883 -9.275 14.343 1.00 93.56 142 ARG A CA 1
ATOM 1157 C C . ARG A 1 142 ? -8.604 -8.896 15.793 1.00 93.56 142 ARG A C 1
ATOM 1159 O O . ARG A 1 142 ? -8.918 -9.680 16.680 1.00 93.56 142 ARG A O 1
ATOM 1166 N N . ILE A 1 143 ? -8.063 -7.704 16.039 1.00 92.31 143 ILE A N 1
ATOM 1167 C CA . ILE A 1 143 ? -7.821 -7.183 17.394 1.00 92.31 143 ILE A CA 1
ATOM 1168 C C . ILE A 1 143 ? -9.022 -6.405 17.969 1.00 92.31 143 ILE A C 1
ATOM 1170 O O . ILE A 1 143 ? -8.892 -5.760 19.010 1.00 92.31 143 ILE A O 1
ATOM 1174 N N . GLY A 1 144 ? -10.186 -6.449 17.308 1.00 85.56 144 GLY A N 1
ATOM 1175 C CA . GLY A 1 144 ? -11.423 -5.809 17.766 1.00 85.56 144 GLY A CA 1
ATOM 1176 C C . GLY A 1 144 ? -11.455 -4.287 17.590 1.00 85.56 144 GLY A C 1
ATOM 1177 O O . GLY A 1 144 ? -12.017 -3.590 18.439 1.00 85.56 144 GLY A O 1
ATOM 1178 N N . LYS A 1 145 ? -10.815 -3.760 16.538 1.00 73.56 145 LYS A N 1
ATOM 1179 C CA . LYS A 1 145 ? -10.741 -2.325 16.211 1.00 73.56 145 LYS A CA 1
ATOM 1180 C C . LYS A 1 145 ? -11.308 -1.984 14.832 1.00 73.56 145 LYS A C 1
ATOM 1182 O O . LYS A 1 145 ? -11.255 -2.827 13.910 1.00 73.56 145 LYS A O 1
#

Radius of gyration: 28.09 Å; Cα contacts (8 Å, |Δi|>4): 100; chains: 1; bounding box: 60×48×66 Å

Foldseek 3Di:
DDDDPDDPDPCCVVPVDPPPPPPVVVVPPPPCPPPDPPPPPPPPDPDPDQFQLDDLVVLVADPVNVVVLLVVLLVVPCVVLLLVLLVVLPVQCSVLLSCCSNVVDQQVRSCPPVVHHRPDDNSRSVSSNSSSSSSSVVVCVVVVD

Sequence (145 aa):
MRKCRNCLCKTCMDACCDKRNCQGKKKECKRHSGFQQMSIFDTLGPKQKKAPRYPWSYYGISKQRYKELTDIIRSEKYSSLASSAAHTANKDIAAYILASIIGNFSYEGVEWLDGHRIPCGRTDFYGYRRFFYSIFDKELRRIGK

Nearest PDB structures (foldseek):
  6kon-assembly1_F  TM=5.937E-01  e=8.202E+00  Mycobacterium tuberculosis H37Rv

Mean predicted aligned error: 14.12 Å

Solvent-accessible surface area (backbone atoms only — not comparable to full-atom values): 8990 Å² total; per-residue (Å²): 135,87,81,78,89,84,69,86,48,70,67,50,52,67,73,73,38,77,87,83,77,66,69,65,70,70,75,70,47,94,76,70,68,78,85,71,78,75,57,89,76,68,70,75,60,82,76,76,79,76,53,58,74,69,59,53,72,81,63,71,52,48,77,66,55,51,49,54,53,50,52,47,56,63,63,48,82,48,48,71,56,50,49,52,24,24,40,70,52,38,65,92,48,21,67,57,51,50,49,21,61,65,71,67,36,50,74,68,53,45,32,64,72,76,75,47,79,66,96,57,55,70,72,40,49,54,12,34,47,52,46,19,53,46,47,38,52,52,53,36,48,73,74,74,92

Secondary structure (DSSP, 8-state):
----SS---HHHHHHH--TTS-SHHHHH-TT--------TT------PPPP----GGGGT--HHHHHHHHHHHHT-TTHHHHHHHHHHH-GGGHHHHHHHHHS---HHHHHTTSSPPPSS-HHHHHHHHHHHHHHHHHHHHHTT-

pLDDT: mean 78.18, std 21.43, range [36.56, 97.75]